Protein AF-A0A437QG05-F1 (afdb_monomer_lite)

Secondary structure (DSSP, 8-state):
--HHHHHHHHHHTS---HHHHHHHHT--HHHHHHHHHHHHHTT--SSPPTT--HHHHHHHHTTTT-----PPPP-HHHHHHHTTSTT--HHHHHHHHHHH-TTTPPPHHHHHHHH--

Foldseek 3Di:
DQLLLVLCCCCPVVVDDLVVSCVVSVHDSVVSVLSVVLCVVLPADPPGDPPCDPVNSCCSSPVPVPPCLVQPDDPLVVLVVQCVDPPDDLVVVLVVVCVVPVSRRDDSVVSVVVNVD

Sequence (117 aa):
MSKIRDILRLRFDAGLSLRDISKCCSVGPATVSEILSRFATSGLSWPLLEQTSDTELEKAVYKGKNSSRHKRQPDFALMHQELKRKGMTKLLLWQEYRDLDTATAYGYTQFCEHYQT

Structure (mmCIF, N/CA/C/O backbone):
data_AF-A0A437QG05-F1
#
_entry.id   AF-A0A437QG05-F1
#
loop_
_atom_site.group_PDB
_atom_site.id
_atom_site.type_symbol
_atom_site.label_atom_id
_atom_site.label_alt_id
_atom_site.label_comp_id
_atom_site.label_asym_id
_atom_site.label_entity_id
_atom_site.label_seq_id
_atom_site.pdbx_PDB_ins_code
_atom_site.Cartn_x
_atom_site.Cartn_y
_atom_site.Cartn_z
_atom_site.occupancy
_atom_site.B_iso_or_equiv
_atom_site.auth_seq_id
_atom_site.auth_comp_id
_atom_site.auth_asym_id
_atom_site.auth_atom_id
_atom_site.pdbx_PDB_model_num
ATOM 1 N N . MET A 1 1 ? -5.897 6.578 -16.787 1.00 51.56 1 MET A N 1
ATOM 2 C CA . MET A 1 1 ? -4.492 6.953 -17.060 1.00 51.56 1 MET A CA 1
ATOM 3 C C . MET A 1 1 ? -3.647 6.454 -15.893 1.00 51.56 1 MET A C 1
ATOM 5 O O . MET A 1 1 ? -3.319 7.236 -15.002 1.00 51.56 1 MET A O 1
ATOM 9 N N . SER A 1 2 ? -3.387 5.145 -15.807 1.00 67.44 2 SER A N 1
ATOM 10 C CA . SER A 1 2 ? -2.570 4.628 -14.706 1.00 67.44 2 SER A CA 1
ATOM 11 C C . SER A 1 2 ? -1.105 4.927 -14.978 1.00 67.44 2 SER A C 1
ATOM 13 O O . SER A 1 2 ? -0.513 4.402 -15.919 1.00 67.44 2 SER A O 1
ATOM 15 N N . LYS A 1 3 ? -0.509 5.735 -14.094 1.00 80.94 3 LYS A N 1
ATOM 16 C CA . LYS A 1 3 ? 0.909 6.138 -14.125 1.00 80.94 3 LYS A CA 1
ATOM 17 C C . LYS A 1 3 ? 1.866 4.948 -14.281 1.00 80.94 3 LYS A C 1
ATOM 19 O O . LYS A 1 3 ? 2.966 5.108 -14.786 1.00 80.94 3 LYS A O 1
ATOM 24 N N . ILE A 1 4 ? 1.446 3.751 -13.866 1.00 85.00 4 ILE A N 1
ATOM 25 C CA . ILE A 1 4 ? 2.201 2.502 -14.005 1.00 85.00 4 ILE A CA 1
ATOM 26 C C . ILE A 1 4 ? 2.427 2.141 -15.477 1.00 85.00 4 ILE A C 1
ATOM 28 O O . ILE A 1 4 ? 3.554 1.821 -15.845 1.00 85.00 4 ILE A O 1
ATOM 32 N N . ARG A 1 5 ? 1.393 2.215 -16.328 1.00 86.62 5 ARG A N 1
ATOM 33 C CA . ARG A 1 5 ? 1.527 1.873 -17.752 1.00 86.62 5 ARG A CA 1
ATOM 34 C C . ARG A 1 5 ? 2.456 2.859 -18.457 1.00 86.62 5 ARG A C 1
ATOM 36 O O . ARG A 1 5 ? 3.307 2.434 -19.231 1.00 86.62 5 ARG A O 1
ATOM 43 N N . ASP A 1 6 ? 2.352 4.144 -18.124 1.00 87.81 6 ASP A N 1
ATOM 44 C CA . ASP A 1 6 ? 3.239 5.178 -18.664 1.00 87.81 6 ASP A CA 1
ATOM 45 C C . ASP A 1 6 ? 4.693 4.967 -18.222 1.00 87.81 6 ASP A C 1
ATOM 47 O O . ASP A 1 6 ? 5.600 5.051 -19.044 1.00 87.81 6 ASP A O 1
ATOM 51 N N . ILE A 1 7 ? 4.929 4.613 -16.953 1.00 89.19 7 ILE A N 1
ATOM 52 C CA . ILE A 1 7 ? 6.268 4.273 -16.444 1.00 89.19 7 ILE A CA 1
ATOM 53 C C . ILE A 1 7 ? 6.873 3.096 -17.221 1.00 89.19 7 ILE A C 1
ATOM 55 O O . ILE A 1 7 ? 8.038 3.164 -17.615 1.00 89.19 7 ILE A O 1
ATOM 59 N N . LEU A 1 8 ? 6.096 2.033 -17.455 1.00 88.12 8 LEU A N 1
ATOM 60 C CA . LEU A 1 8 ? 6.553 0.868 -18.217 1.00 88.12 8 LEU A CA 1
ATOM 61 C C . LEU A 1 8 ? 6.862 1.250 -19.665 1.00 88.12 8 LEU A C 1
ATOM 63 O O . LEU A 1 8 ? 7.951 0.955 -20.152 1.00 88.12 8 LEU A O 1
ATOM 67 N N . ARG A 1 9 ? 5.964 1.996 -20.313 1.00 89.50 9 ARG A N 1
ATOM 68 C CA . ARG A 1 9 ? 6.156 2.494 -21.677 1.00 89.50 9 ARG A CA 1
ATOM 69 C C . ARG A 1 9 ? 7.424 3.337 -21.801 1.00 89.50 9 ARG A C 1
ATOM 71 O O . ARG A 1 9 ? 8.253 3.091 -22.668 1.00 89.50 9 ARG A O 1
ATOM 78 N N . LEU A 1 10 ? 7.628 4.301 -20.905 1.00 90.19 10 LEU A N 1
ATOM 79 C CA . LEU A 1 10 ? 8.815 5.160 -20.928 1.00 90.19 10 LEU A CA 1
ATOM 80 C C . LEU A 1 10 ? 10.106 4.373 -20.655 1.00 90.19 10 LEU A C 1
ATOM 82 O O . LEU A 1 10 ? 11.165 4.720 -21.180 1.00 90.19 10 LEU A O 1
ATOM 86 N N . ARG A 1 11 ? 10.033 3.301 -19.858 1.00 90.00 11 ARG A N 1
ATOM 87 C CA . ARG A 1 11 ? 11.196 2.465 -19.547 1.00 90.00 11 ARG A CA 1
ATOM 88 C C . ARG A 1 11 ? 11.565 1.493 -20.665 1.00 90.00 11 ARG A C 1
ATOM 90 O O . ARG A 1 11 ? 12.763 1.294 -20.884 1.00 90.00 11 ARG A O 1
ATOM 97 N N . PHE A 1 12 ? 10.573 0.860 -21.290 1.00 87.62 12 PHE A N 1
ATOM 98 C CA . PHE A 1 12 ? 10.764 -0.219 -22.261 1.00 87.62 12 PHE A CA 1
ATOM 99 C C . PHE A 1 12 ? 10.702 0.262 -23.716 1.00 87.62 12 PHE A C 1
ATOM 101 O O . PHE A 1 12 ? 11.543 -0.167 -24.498 1.00 87.62 12 PHE A O 1
ATOM 108 N N . ASP A 1 13 ? 9.803 1.188 -24.068 1.00 88.00 13 ASP A N 1
ATOM 109 C CA . ASP A 1 13 ? 9.716 1.723 -25.438 1.00 88.00 13 ASP A CA 1
ATOM 110 C C . ASP A 1 13 ? 10.687 2.889 -25.650 1.00 88.00 13 ASP A C 1
ATOM 112 O O . ASP A 1 13 ? 11.364 2.963 -26.671 1.00 88.00 13 ASP A O 1
ATOM 116 N N . ALA A 1 14 ? 10.760 3.819 -24.689 1.00 86.94 14 ALA A N 1
ATOM 117 C CA . ALA A 1 14 ? 11.573 5.033 -24.825 1.00 86.94 14 ALA A CA 1
ATOM 118 C C . ALA A 1 14 ? 12.986 4.912 -24.223 1.00 86.94 14 ALA A C 1
ATOM 120 O O . ALA A 1 14 ? 13.801 5.816 -24.396 1.00 86.94 14 ALA A O 1
ATOM 121 N N . GLY A 1 15 ? 13.286 3.826 -23.497 1.00 87.44 15 GLY A N 1
ATOM 122 C CA . GLY A 1 15 ? 14.610 3.582 -22.910 1.00 87.44 15 GLY A CA 1
ATOM 123 C C . GLY A 1 15 ? 15.075 4.639 -21.899 1.00 87.44 15 GLY A C 1
ATOM 124 O O . GLY A 1 15 ? 16.276 4.782 -21.670 1.00 87.44 15 GLY A O 1
ATOM 125 N N . LEU A 1 16 ? 14.149 5.396 -21.301 1.00 89.62 16 LEU A N 1
ATOM 126 C CA . LEU A 1 16 ? 14.476 6.530 -20.439 1.00 89.62 16 LEU A CA 1
ATOM 127 C C . LEU A 1 16 ? 15.056 6.099 -19.087 1.00 89.62 16 LEU A C 1
ATOM 129 O O . LEU A 1 16 ? 14.760 5.025 -18.549 1.00 89.62 16 LEU A O 1
ATOM 133 N N . SER A 1 17 ? 15.860 6.989 -18.500 1.00 88.81 17 SER A N 1
ATOM 134 C CA . SER A 1 17 ? 16.387 6.798 -17.151 1.00 88.81 17 SER A CA 1
ATOM 135 C C . SER A 1 17 ? 15.276 6.924 -16.102 1.00 88.81 17 SER A C 1
ATOM 137 O O . SER A 1 17 ? 14.290 7.637 -16.293 1.00 88.81 17 SER A O 1
ATOM 139 N N . LEU A 1 18 ? 15.456 6.299 -14.932 1.00 87.88 18 LEU A N 1
ATOM 140 C CA . LEU A 1 18 ? 14.509 6.419 -13.810 1.00 87.88 18 LEU A CA 1
ATOM 141 C C . LEU A 1 18 ? 14.241 7.882 -13.420 1.00 87.88 18 LEU A C 1
ATOM 143 O O . LEU A 1 18 ? 13.140 8.224 -12.989 1.00 87.88 18 LEU A O 1
ATOM 147 N N . ARG A 1 19 ? 15.249 8.748 -13.579 1.00 88.00 19 ARG A N 1
ATOM 148 C CA . ARG A 1 19 ? 15.165 10.174 -13.260 1.00 88.00 19 ARG A CA 1
ATOM 149 C C . ARG A 1 19 ? 14.302 10.935 -14.263 1.00 88.00 19 ARG A C 1
ATOM 151 O O . ARG A 1 19 ? 13.562 11.827 -13.857 1.00 88.00 19 ARG A O 1
ATOM 158 N N . ASP A 1 20 ? 14.374 10.585 -15.541 1.00 89.00 20 ASP A N 1
ATOM 159 C CA . ASP A 1 20 ? 13.570 11.235 -16.578 1.00 89.00 20 ASP A CA 1
ATOM 160 C C . ASP A 1 20 ? 12.125 10.740 -16.535 1.00 89.00 20 ASP A C 1
ATOM 162 O O . ASP A 1 20 ? 11.201 11.549 -16.561 1.00 89.00 20 ASP A O 1
ATOM 166 N N . ILE A 1 21 ? 11.924 9.438 -16.303 1.00 90.56 21 ILE A N 1
ATOM 167 C CA . ILE A 1 21 ? 10.597 8.862 -16.038 1.00 90.56 21 ILE A CA 1
ATOM 168 C C . ILE A 1 21 ? 9.950 9.541 -14.824 1.00 90.56 21 ILE A C 1
ATOM 170 O O . ILE A 1 21 ? 8.781 9.918 -14.869 1.00 90.56 21 ILE A O 1
ATOM 174 N N . SER A 1 22 ? 10.715 9.745 -13.747 1.00 89.25 22 SER A N 1
ATOM 175 C CA . SER A 1 22 ? 10.250 10.439 -12.542 1.00 89.25 22 SER A CA 1
ATOM 176 C C . SER A 1 22 ? 9.715 11.844 -12.846 1.00 89.25 22 SER A C 1
ATOM 178 O O . SER A 1 22 ? 8.642 12.207 -12.355 1.00 89.25 22 SER A O 1
ATOM 180 N N . LYS A 1 23 ? 10.416 12.605 -13.697 1.00 88.19 23 LYS A N 1
ATOM 181 C CA . LYS A 1 23 ? 9.979 13.937 -14.142 1.00 88.19 23 LYS A CA 1
ATOM 182 C C . LYS A 1 23 ? 8.732 13.866 -15.022 1.00 88.19 23 LYS A C 1
ATOM 184 O O . LYS A 1 23 ? 7.790 14.612 -14.779 1.00 88.19 23 LYS A O 1
ATOM 189 N N . CYS A 1 24 ? 8.701 12.960 -16.000 1.00 87.25 24 CYS A N 1
ATOM 190 C CA . CYS A 1 24 ? 7.569 12.809 -16.919 1.00 87.25 24 CYS A CA 1
ATOM 191 C C . CYS A 1 24 ? 6.284 12.377 -16.200 1.00 87.25 24 CYS A C 1
ATOM 193 O O . CYS A 1 24 ? 5.214 12.912 -16.472 1.00 87.25 24 CYS A O 1
ATOM 195 N N . CYS A 1 25 ? 6.380 11.436 -15.258 1.00 85.75 25 CYS A N 1
ATOM 196 C CA . CYS A 1 25 ? 5.218 10.890 -14.554 1.00 85.75 25 CYS A CA 1
ATOM 197 C C . CYS A 1 25 ? 4.870 11.643 -13.258 1.00 85.75 25 CYS A C 1
ATOM 199 O O . CYS A 1 25 ? 3.852 11.331 -12.634 1.00 85.75 25 CYS A O 1
ATOM 201 N N . SER A 1 26 ? 5.691 12.614 -12.831 1.00 86.62 26 SER A N 1
ATOM 202 C CA . SER A 1 26 ? 5.579 13.281 -11.521 1.00 86.62 26 SER A CA 1
ATOM 203 C C . SER A 1 26 ? 5.482 12.270 -10.368 1.00 86.62 26 SER A C 1
ATOM 205 O O . SER A 1 26 ? 4.579 12.316 -9.529 1.00 86.62 26 SER A O 1
ATOM 207 N N . VAL A 1 27 ? 6.388 11.292 -10.378 1.00 85.62 27 VAL A N 1
ATOM 208 C CA . VAL A 1 27 ? 6.483 10.203 -9.394 1.00 85.62 27 VAL A CA 1
ATOM 209 C C . VAL A 1 27 ? 7.922 10.147 -8.899 1.00 85.62 27 VAL A C 1
ATOM 211 O O . VAL A 1 27 ? 8.842 10.299 -9.694 1.00 85.62 27 VAL A O 1
ATOM 214 N N . GLY A 1 28 ? 8.150 9.934 -7.602 1.00 86.88 28 GLY A N 1
ATOM 215 C CA . GLY A 1 28 ? 9.509 9.855 -7.059 1.00 86.88 28 GLY A CA 1
ATOM 216 C C . GLY A 1 28 ? 10.326 8.715 -7.697 1.00 86.88 28 GLY A C 1
ATOM 217 O O . GLY A 1 28 ? 9.769 7.650 -7.969 1.00 86.88 28 GLY A O 1
ATOM 218 N N . PRO A 1 29 ? 11.645 8.878 -7.907 1.00 86.12 29 PRO A N 1
ATOM 219 C CA . PRO A 1 29 ? 12.477 7.862 -8.562 1.00 86.12 29 PRO A CA 1
ATOM 220 C C . PRO A 1 29 ? 12.505 6.530 -7.795 1.00 86.12 29 PRO A C 1
ATOM 222 O O . PRO A 1 29 ? 12.575 5.466 -8.408 1.00 86.12 29 PRO A O 1
ATOM 225 N N . ALA A 1 30 ? 12.369 6.574 -6.464 1.00 86.94 30 ALA A N 1
ATOM 226 C CA . ALA A 1 30 ? 12.212 5.384 -5.629 1.00 86.94 30 ALA A CA 1
ATOM 227 C C . ALA A 1 30 ? 10.932 4.605 -5.976 1.00 86.94 30 ALA A C 1
ATOM 229 O O . ALA A 1 30 ? 10.976 3.392 -6.146 1.00 86.94 30 ALA A O 1
ATOM 230 N N . THR A 1 31 ? 9.811 5.304 -6.164 1.00 87.25 31 THR A N 1
ATOM 231 C CA . THR A 1 31 ? 8.535 4.692 -6.551 1.00 87.25 31 THR A CA 1
ATOM 232 C C . THR A 1 31 ? 8.591 4.121 -7.967 1.00 87.25 31 THR A C 1
ATOM 234 O O . THR A 1 31 ? 8.067 3.037 -8.199 1.00 87.25 31 THR A O 1
ATOM 237 N N . VAL A 1 32 ? 9.261 4.797 -8.908 1.00 89.75 32 VAL A N 1
ATOM 238 C CA . VAL A 1 32 ? 9.499 4.252 -10.259 1.00 89.75 32 VAL A CA 1
ATOM 239 C C . VAL A 1 32 ? 10.288 2.940 -10.172 1.00 89.75 32 VAL A C 1
ATOM 241 O O . VAL A 1 32 ? 9.884 1.940 -10.763 1.00 89.75 32 VAL A O 1
ATOM 244 N N . SER A 1 33 ? 11.375 2.918 -9.395 1.00 89.44 33 SER A N 1
ATOM 245 C CA . SER A 1 33 ? 12.186 1.713 -9.173 1.00 89.44 33 SER A CA 1
ATOM 246 C C . SER A 1 33 ? 11.384 0.577 -8.524 1.00 89.44 33 SER A C 1
ATOM 248 O O . SER A 1 33 ? 11.444 -0.571 -8.969 1.00 89.44 33 SER A O 1
ATOM 250 N N . GLU A 1 34 ? 10.576 0.896 -7.510 1.00 88.38 34 GLU A N 1
ATOM 251 C CA . GLU A 1 34 ? 9.690 -0.047 -6.821 1.00 88.38 34 GLU A CA 1
ATOM 252 C C . GLU A 1 34 ? 8.659 -0.658 -7.779 1.00 88.38 34 GLU A C 1
ATOM 254 O O . GLU A 1 34 ? 8.454 -1.872 -7.768 1.00 88.38 34 GLU A O 1
ATOM 259 N N . ILE A 1 35 ? 8.047 0.161 -8.641 1.00 88.31 35 ILE A N 1
ATOM 260 C CA . ILE A 1 35 ? 7.088 -0.290 -9.656 1.00 88.31 35 ILE A CA 1
ATOM 261 C C . ILE A 1 35 ? 7.758 -1.237 -10.654 1.00 88.31 35 ILE A C 1
ATOM 263 O O . ILE A 1 35 ? 7.224 -2.314 -10.905 1.00 88.31 35 ILE A O 1
ATOM 267 N N . LEU A 1 36 ? 8.926 -0.876 -11.193 1.00 87.94 36 LEU A N 1
ATOM 268 C CA . LEU A 1 36 ? 9.648 -1.715 -12.156 1.00 87.94 36 LEU A CA 1
ATOM 269 C C . LEU A 1 36 ? 10.109 -3.039 -11.539 1.00 87.94 36 LEU A C 1
ATOM 271 O O . LEU A 1 36 ? 9.977 -4.089 -12.163 1.00 87.94 36 LEU A O 1
ATOM 275 N N . SER A 1 37 ? 10.593 -3.000 -10.298 1.00 88.25 37 SER A N 1
ATOM 276 C CA . SER A 1 37 ? 11.003 -4.203 -9.564 1.00 88.25 37 SER A CA 1
ATOM 277 C C . SER A 1 37 ? 9.813 -5.132 -9.326 1.00 88.25 37 SER A C 1
ATOM 279 O O . SER A 1 37 ? 9.897 -6.336 -9.549 1.00 88.25 37 SER A O 1
ATOM 281 N N . ARG A 1 38 ? 8.665 -4.574 -8.927 1.00 86.62 38 ARG A N 1
ATOM 282 C CA . ARG A 1 38 ? 7.423 -5.337 -8.739 1.00 86.62 38 ARG A CA 1
ATOM 283 C C . ARG A 1 38 ? 6.868 -5.883 -10.042 1.00 86.62 38 ARG A C 1
ATOM 285 O O . ARG A 1 38 ? 6.385 -7.008 -10.051 1.00 86.62 38 ARG A O 1
ATOM 292 N N . PHE A 1 39 ? 6.961 -5.120 -11.126 1.00 87.06 39 PHE A N 1
ATOM 293 C CA . PHE A 1 39 ? 6.593 -5.587 -12.454 1.00 87.06 39 PHE A CA 1
ATOM 294 C C . PHE A 1 39 ? 7.450 -6.789 -12.867 1.00 87.06 39 PHE A C 1
ATOM 296 O O . PHE A 1 39 ? 6.892 -7.811 -13.257 1.00 87.06 39 PHE A O 1
ATOM 303 N N . ALA A 1 40 ? 8.769 -6.731 -12.661 1.00 84.69 40 ALA A N 1
ATOM 304 C CA . ALA A 1 40 ? 9.661 -7.857 -12.941 1.00 84.69 40 ALA A CA 1
ATOM 305 C C . ALA A 1 40 ? 9.311 -9.112 -12.116 1.00 84.69 40 ALA A C 1
ATOM 307 O O . ALA A 1 40 ? 9.316 -10.221 -12.644 1.00 84.69 40 ALA A O 1
ATOM 308 N N . THR A 1 41 ? 8.931 -8.948 -10.845 1.00 83.88 41 THR A N 1
ATOM 309 C CA . THR A 1 41 ? 8.496 -10.065 -9.982 1.00 83.88 41 THR A CA 1
ATOM 310 C C . THR A 1 41 ? 7.066 -10.537 -10.273 1.00 83.88 41 THR A C 1
ATOM 312 O O . THR A 1 41 ? 6.688 -11.642 -9.888 1.00 83.88 41 THR A O 1
ATOM 315 N N . SER A 1 42 ? 6.244 -9.728 -10.945 1.00 80.69 42 SER A N 1
ATOM 316 C CA . SER A 1 42 ? 4.843 -10.066 -11.221 1.00 80.69 42 SER A CA 1
ATOM 317 C C . SER A 1 42 ? 4.666 -11.151 -12.287 1.00 80.69 42 SER A C 1
ATOM 319 O O . SER A 1 42 ? 3.570 -11.694 -12.416 1.00 80.69 42 SER A O 1
ATOM 321 N N . GLY A 1 43 ? 5.724 -11.467 -13.044 1.00 76.81 43 GLY A N 1
ATOM 322 C CA . GLY A 1 43 ? 5.678 -12.409 -14.166 1.00 76.81 43 GLY A CA 1
ATOM 323 C C . GLY A 1 43 ? 4.997 -11.847 -15.419 1.00 76.81 43 GLY A C 1
ATOM 324 O O . GLY A 1 43 ? 4.884 -12.552 -16.418 1.00 76.81 43 GLY A O 1
ATOM 325 N N . LEU A 1 44 ? 4.555 -10.586 -15.385 1.00 82.31 44 LEU A N 1
ATOM 326 C CA . LEU A 1 44 ? 4.064 -9.878 -16.560 1.00 82.31 44 LEU A CA 1
ATOM 327 C C . LEU A 1 44 ? 5.236 -9.487 -17.461 1.00 82.31 44 LEU A C 1
ATOM 329 O O . LEU A 1 44 ? 6.300 -9.086 -16.992 1.00 82.31 44 LE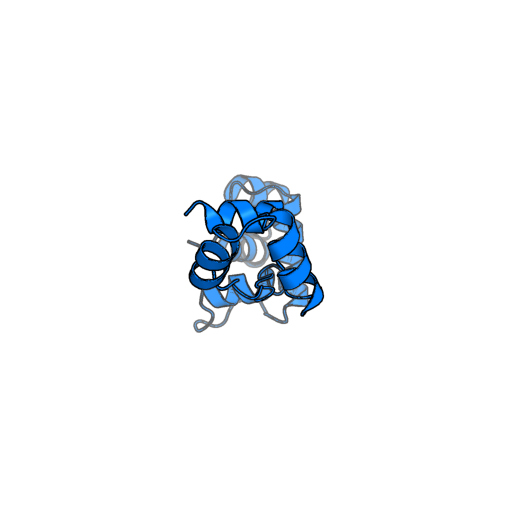U A O 1
ATOM 333 N N . SER A 1 45 ? 5.019 -9.591 -18.768 1.00 81.06 45 SER A N 1
ATOM 334 C CA . SER A 1 45 ? 5.989 -9.184 -19.783 1.00 81.06 45 SER A CA 1
ATOM 335 C C . SER A 1 45 ? 5.514 -7.921 -20.489 1.00 81.06 45 SER A C 1
ATOM 337 O O . SER A 1 45 ? 4.314 -7.690 -20.633 1.00 81.06 45 SER A O 1
ATOM 339 N N . TRP A 1 46 ? 6.469 -7.091 -20.902 1.00 82.56 46 TRP A N 1
ATOM 340 C CA . TRP A 1 46 ? 6.216 -5.973 -21.805 1.00 82.56 46 TRP A CA 1
ATOM 341 C C . TRP A 1 46 ? 6.543 -6.407 -23.245 1.00 82.56 46 TRP A C 1
ATOM 343 O O . TRP A 1 46 ? 7.597 -7.019 -23.433 1.00 82.56 46 TRP A O 1
ATOM 353 N N . PRO A 1 47 ? 5.713 -6.096 -24.259 1.00 83.38 47 PRO A N 1
ATOM 354 C CA . PRO A 1 47 ? 4.464 -5.335 -24.186 1.00 83.38 47 PRO A CA 1
ATOM 355 C C . PRO A 1 47 ? 3.334 -6.117 -23.504 1.00 83.38 47 PRO A C 1
ATOM 357 O O . PRO A 1 47 ? 3.245 -7.337 -23.618 1.00 83.38 47 PRO A O 1
ATOM 360 N N . LEU A 1 48 ? 2.476 -5.394 -22.778 1.00 78.50 48 LEU A N 1
ATOM 361 C CA . LEU A 1 48 ? 1.282 -5.974 -22.160 1.00 78.50 48 LEU A CA 1
ATOM 362 C C . LEU A 1 48 ? 0.345 -6.507 -23.253 1.00 78.50 48 LEU A C 1
ATOM 364 O O . LEU A 1 48 ? 0.164 -5.855 -24.281 1.00 78.50 48 LEU A O 1
ATOM 368 N N . LEU A 1 49 ? -0.276 -7.664 -23.018 1.00 76.19 49 LEU A N 1
ATOM 369 C CA . LEU A 1 49 ? -1.337 -8.173 -23.889 1.00 76.19 49 LEU A CA 1
ATOM 370 C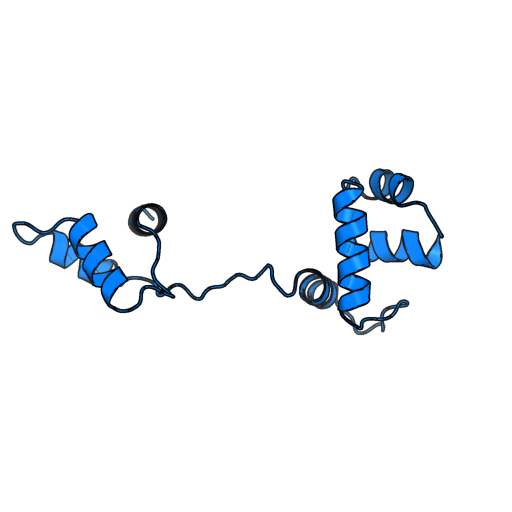 C . LEU A 1 49 ? -2.497 -7.163 -23.896 1.00 76.19 49 LEU A C 1
ATOM 372 O O . LEU A 1 49 ? -2.789 -6.566 -22.861 1.00 76.19 49 LEU A O 1
ATOM 376 N N . GLU A 1 50 ? -3.198 -6.996 -25.024 1.00 66.31 50 GLU A N 1
ATOM 377 C CA . GLU A 1 50 ? -4.325 -6.042 -25.146 1.00 66.31 50 GLU A CA 1
ATOM 378 C C . GLU A 1 50 ? -5.435 -6.264 -24.102 1.00 66.31 50 GLU A C 1
ATOM 380 O O . GLU A 1 50 ? -6.239 -5.380 -23.823 1.00 66.31 50 GLU A O 1
ATOM 385 N N . GLN A 1 51 ? -5.453 -7.447 -23.491 1.00 66.62 51 GLN A N 1
ATOM 386 C CA . GLN A 1 51 ? -6.403 -7.863 -22.468 1.00 66.62 51 GLN A CA 1
ATOM 387 C C . GLN A 1 51 ? -6.038 -7.360 -21.059 1.00 66.62 51 GLN A C 1
ATOM 389 O O . GLN A 1 51 ? -6.881 -7.401 -20.167 1.00 66.62 51 GLN A O 1
ATOM 394 N N . THR A 1 52 ? -4.809 -6.875 -20.834 1.00 73.44 52 THR A N 1
ATOM 395 C CA . THR A 1 52 ? -4.358 -6.442 -19.504 1.00 73.44 52 THR A CA 1
ATOM 396 C C . THR A 1 52 ? -4.905 -5.058 -19.153 1.00 73.44 52 THR A C 1
ATOM 398 O O . THR A 1 52 ? -4.377 -4.009 -19.551 1.00 73.44 52 THR A O 1
ATOM 401 N N . SER A 1 53 ? -5.960 -5.060 -18.339 1.00 79.81 53 SER A N 1
ATOM 402 C CA . SER A 1 53 ? -6.563 -3.841 -17.798 1.00 79.81 53 SER A CA 1
ATOM 403 C C . SER A 1 53 ? -5.627 -3.133 -16.809 1.00 79.81 53 SER A C 1
ATOM 405 O O . SER A 1 53 ? -4.822 -3.763 -16.118 1.00 79.81 53 SER A O 1
ATOM 407 N N . ASP A 1 54 ? -5.763 -1.809 -16.685 1.00 79.44 54 ASP A N 1
ATOM 408 C CA . ASP A 1 54 ? -5.046 -1.001 -15.687 1.00 79.44 54 ASP A CA 1
ATOM 409 C C . ASP A 1 54 ? -5.209 -1.567 -14.269 1.00 79.44 54 ASP A C 1
ATOM 411 O O . ASP A 1 54 ? -4.260 -1.595 -13.487 1.00 79.44 54 ASP A O 1
ATOM 415 N N . THR A 1 55 ? -6.398 -2.088 -13.956 1.00 77.38 55 THR A N 1
ATOM 416 C CA . THR A 1 55 ? -6.699 -2.694 -12.654 1.00 77.38 55 THR A CA 1
ATOM 417 C C . THR A 1 55 ? -5.905 -3.976 -12.410 1.00 77.38 55 THR A C 1
ATOM 419 O O . THR A 1 55 ? -5.503 -4.247 -11.279 1.00 77.38 55 THR A O 1
ATOM 422 N N . GLU A 1 56 ? -5.672 -4.784 -13.444 1.00 78.50 56 GLU A N 1
ATOM 423 C CA . GLU A 1 56 ? -4.863 -6.001 -13.326 1.00 78.50 56 GLU A CA 1
ATOM 424 C C . GLU A 1 56 ? -3.390 -5.661 -13.142 1.00 78.50 56 GLU A C 1
ATOM 426 O O . GLU A 1 56 ? -2.720 -6.260 -12.301 1.00 78.50 56 GLU A O 1
ATOM 431 N N . LEU A 1 57 ? -2.912 -4.642 -13.857 1.00 81.94 57 LEU A N 1
ATOM 432 C CA . LEU A 1 57 ? -1.551 -4.140 -13.723 1.00 81.94 57 LEU A CA 1
ATOM 433 C C . LEU A 1 57 ? -1.295 -3.584 -12.315 1.00 81.94 57 LEU A C 1
ATOM 435 O O . LEU A 1 57 ? -0.291 -3.913 -11.681 1.00 81.94 57 LEU A O 1
ATOM 439 N N . GLU A 1 58 ? -2.229 -2.793 -11.789 1.00 82.31 58 GLU A N 1
ATOM 440 C CA . GLU A 1 58 ? -2.177 -2.290 -10.416 1.00 82.31 58 GLU A CA 1
ATOM 441 C C . GLU A 1 58 ? -2.201 -3.427 -9.392 1.00 82.31 58 GLU A C 1
ATOM 443 O O . GLU A 1 58 ? -1.390 -3.427 -8.465 1.00 82.31 58 GLU A O 1
ATOM 448 N N . LYS A 1 59 ? -3.065 -4.434 -9.576 1.00 78.38 59 LYS A N 1
ATOM 449 C CA . LYS A 1 59 ? -3.110 -5.622 -8.707 1.00 78.38 59 LYS A CA 1
ATOM 450 C C . LYS A 1 59 ? -1.817 -6.433 -8.757 1.00 78.38 59 LYS A C 1
ATOM 452 O O . LYS A 1 59 ? -1.378 -6.922 -7.719 1.00 78.38 59 LYS A O 1
ATOM 457 N N . ALA A 1 60 ? -1.210 -6.581 -9.929 1.00 78.69 60 ALA A N 1
ATOM 458 C CA . ALA A 1 60 ? 0.028 -7.329 -10.109 1.00 78.69 60 ALA A CA 1
ATOM 459 C C . ALA A 1 60 ? 1.219 -6.620 -9.448 1.00 78.69 60 ALA A C 1
ATOM 461 O O . ALA A 1 60 ? 1.998 -7.252 -8.733 1.00 78.69 60 ALA A O 1
ATOM 462 N N . VAL A 1 61 ? 1.318 -5.297 -9.616 1.00 80.44 61 VAL A N 1
ATOM 463 C CA . VAL A 1 61 ? 2.377 -4.480 -9.008 1.00 80.44 61 VAL A CA 1
ATOM 464 C C . VAL A 1 61 ? 2.169 -4.352 -7.495 1.00 80.44 61 VAL A C 1
ATOM 466 O O . VAL A 1 61 ? 3.103 -4.544 -6.723 1.00 80.44 61 VAL A O 1
ATOM 469 N N . TYR A 1 62 ? 0.948 -4.090 -7.028 1.00 76.06 62 TYR A N 1
ATOM 470 C CA . TYR A 1 62 ? 0.640 -3.884 -5.606 1.00 76.06 62 TYR A CA 1
ATOM 471 C C . TYR A 1 62 ? 0.075 -5.127 -4.904 1.00 76.06 62 TYR A C 1
ATOM 473 O O . TYR A 1 62 ? -0.622 -4.988 -3.897 1.00 76.06 62 TYR A O 1
ATOM 481 N N . LYS A 1 63 ? 0.422 -6.337 -5.368 1.00 63.53 63 LYS A N 1
ATOM 482 C CA . LYS A 1 63 ? -0.121 -7.639 -4.917 1.00 63.53 63 LYS A CA 1
ATOM 483 C C . LYS A 1 63 ? -0.119 -7.882 -3.393 1.00 63.53 63 LYS A C 1
ATOM 485 O O . LYS A 1 63 ? -0.830 -8.759 -2.924 1.00 63.53 63 LYS A O 1
ATOM 490 N N . GLY A 1 64 ? 0.622 -7.099 -2.603 1.00 55.50 64 GLY A N 1
ATOM 491 C CA . GLY A 1 64 ? 0.649 -7.170 -1.134 1.00 55.50 64 GLY A CA 1
ATOM 492 C C . GLY A 1 64 ? 0.097 -5.953 -0.377 1.00 55.50 64 GLY A C 1
ATOM 493 O O . GLY A 1 64 ? 0.133 -5.958 0.850 1.00 55.50 64 GLY A O 1
ATOM 494 N N . LYS A 1 65 ? -0.382 -4.898 -1.054 1.00 49.94 65 LYS A N 1
ATOM 495 C CA . LYS A 1 65 ? -0.866 -3.674 -0.380 1.00 49.94 65 LYS A CA 1
ATOM 496 C C . LYS A 1 65 ? -2.379 -3.636 -0.173 1.00 49.94 65 LYS A C 1
ATOM 498 O O . LYS A 1 65 ? -2.860 -2.804 0.590 1.00 49.94 65 LYS A O 1
ATOM 503 N N . ASN A 1 66 ? -3.110 -4.594 -0.740 1.00 48.50 66 ASN A N 1
ATOM 504 C CA . ASN A 1 66 ? -4.434 -4.940 -0.240 1.00 48.50 66 ASN A CA 1
ATOM 5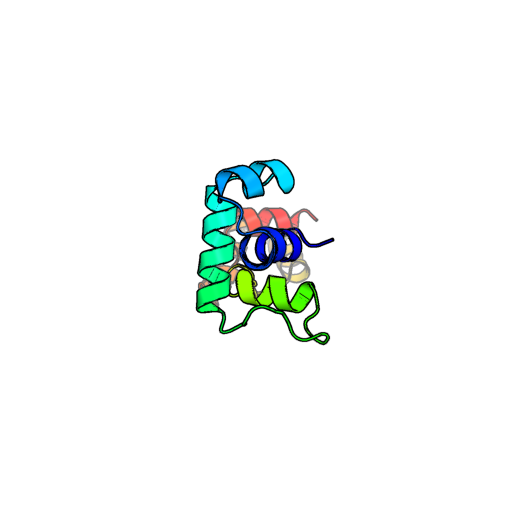05 C C . ASN A 1 66 ? -4.266 -5.763 1.036 1.00 48.50 66 ASN A C 1
ATOM 507 O O . ASN A 1 66 ? -4.607 -6.940 1.101 1.00 48.50 66 ASN A O 1
ATOM 511 N N . SER A 1 67 ? -3.770 -5.123 2.090 1.00 49.22 67 SER A N 1
ATOM 512 C CA . SER A 1 67 ? -4.068 -5.541 3.450 1.00 49.22 67 SER A CA 1
ATOM 513 C C . SER A 1 67 ? -5.534 -5.220 3.749 1.00 49.22 67 SER A C 1
ATOM 515 O O . SER A 1 67 ? -5.862 -4.608 4.762 1.00 49.22 67 SER A O 1
ATOM 517 N N . SER A 1 68 ? -6.451 -5.745 2.930 1.00 51.72 68 SER A N 1
ATOM 518 C CA . SER A 1 68 ? -7.716 -6.224 3.458 1.00 51.72 68 SER A CA 1
ATOM 519 C C . SER A 1 68 ? -7.383 -7.446 4.315 1.00 51.72 68 SER A C 1
ATOM 521 O O . SER A 1 68 ? -7.743 -8.580 4.009 1.00 51.72 68 SER A O 1
ATOM 523 N N . ARG A 1 69 ? -6.682 -7.224 5.438 1.00 54.91 69 ARG A N 1
ATOM 524 C CA . ARG A 1 69 ? -7.012 -7.998 6.625 1.00 54.91 69 ARG A CA 1
ATOM 525 C C . ARG A 1 69 ? -8.497 -7.732 6.764 1.00 54.91 69 ARG A C 1
ATOM 527 O O . ARG A 1 69 ? -8.866 -6.594 7.047 1.00 54.91 69 ARG A O 1
ATOM 534 N N . HIS A 1 70 ? -9.318 -8.717 6.415 1.00 59.25 70 HIS A N 1
ATOM 535 C CA . HIS A 1 70 ? -10.746 -8.695 6.675 1.00 59.25 70 HIS A CA 1
ATOM 536 C C . HIS A 1 70 ? -10.877 -8.639 8.192 1.00 59.25 70 HIS A C 1
ATOM 538 O O . HIS A 1 70 ? -10.954 -9.660 8.868 1.00 59.25 70 HIS A O 1
ATOM 544 N N . LYS A 1 71 ? -10.728 -7.432 8.738 1.00 68.44 71 LYS A N 1
ATOM 545 C CA . LYS A 1 71 ? -10.891 -7.190 10.153 1.00 68.44 71 LYS A CA 1
ATOM 546 C C . LYS A 1 71 ? -12.358 -7.414 10.417 1.00 68.44 71 LYS A C 1
ATOM 548 O O . LYS A 1 71 ? -13.209 -6.899 9.691 1.00 68.44 71 LYS A O 1
ATOM 553 N N . ARG A 1 72 ? -12.642 -8.254 11.397 1.00 75.06 72 ARG A N 1
ATOM 554 C CA . ARG A 1 72 ? -14.012 -8.611 11.725 1.00 75.06 72 ARG A CA 1
ATOM 555 C C . ARG A 1 72 ? -14.729 -7.347 12.172 1.00 75.06 72 ARG A C 1
ATOM 557 O O . ARG A 1 72 ? -14.312 -6.711 13.125 1.00 75.06 72 ARG A O 1
ATOM 564 N N . GLN A 1 73 ? -15.793 -6.944 11.497 1.00 75.31 73 GLN A N 1
ATOM 565 C CA . GLN A 1 73 ? -16.542 -5.786 11.967 1.00 75.31 73 GLN A CA 1
ATOM 566 C C . GLN A 1 73 ? -17.208 -6.135 13.310 1.00 75.31 73 GLN A C 1
ATOM 568 O O . GLN A 1 73 ? -17.874 -7.170 13.388 1.00 75.31 73 GLN A O 1
ATOM 573 N N . PRO A 1 74 ? -16.992 -5.354 14.386 1.00 75.56 74 PRO A N 1
ATOM 574 C CA . PRO A 1 74 ? -17.718 -5.550 15.633 1.00 75.56 74 PRO A CA 1
ATOM 575 C C . PRO A 1 74 ? -19.208 -5.283 15.409 1.00 75.56 74 PRO A C 1
ATOM 577 O O . PRO A 1 74 ? -19.568 -4.392 14.639 1.00 75.56 74 PRO A O 1
ATOM 580 N N . ASP A 1 75 ? -20.075 -6.005 16.117 1.00 81.69 75 ASP A N 1
ATOM 581 C CA . ASP A 1 75 ? -21.498 -5.671 16.159 1.00 81.69 75 ASP A CA 1
ATOM 582 C C . ASP A 1 75 ? -21.703 -4.450 17.067 1.00 81.69 75 ASP A C 1
ATOM 584 O O . ASP A 1 75 ? -21.868 -4.553 18.287 1.00 81.69 75 ASP A O 1
ATOM 588 N N . PHE A 1 76 ? -21.637 -3.261 16.469 1.00 81.19 76 PHE A N 1
ATOM 589 C CA . PHE A 1 76 ? -21.769 -2.003 17.199 1.00 81.19 76 PHE A CA 1
ATOM 590 C C . PHE A 1 76 ? -23.147 -1.826 17.845 1.00 81.19 76 PHE A C 1
ATOM 592 O O . PHE A 1 76 ? -23.244 -1.148 18.870 1.00 81.19 76 PHE A O 1
ATOM 599 N N . ALA A 1 77 ? -24.194 -2.455 17.303 1.00 82.31 77 ALA A N 1
ATOM 600 C CA . ALA A 1 77 ? -25.534 -2.391 17.873 1.00 82.31 77 ALA A CA 1
ATOM 601 C C . ALA A 1 77 ? -25.600 -3.166 19.194 1.00 82.31 77 ALA A C 1
ATOM 603 O O . ALA A 1 77 ? -26.100 -2.636 20.191 1.00 82.31 77 ALA A O 1
ATOM 604 N N . LEU A 1 78 ? -25.033 -4.376 19.228 1.00 82.62 78 LEU A N 1
ATOM 605 C CA . LEU A 1 78 ? -24.910 -5.162 20.456 1.00 82.62 78 LEU A CA 1
ATOM 606 C C . LEU A 1 78 ? -24.026 -4.444 21.487 1.00 82.62 78 LEU A C 1
ATOM 608 O O . LEU A 1 78 ? -24.412 -4.288 22.644 1.00 82.62 78 LEU A O 1
ATOM 612 N N . MET A 1 79 ? -22.876 -3.916 21.061 1.00 83.62 79 MET A N 1
ATOM 613 C CA . MET A 1 79 ? -21.959 -3.195 21.954 1.00 83.62 79 MET A CA 1
ATOM 614 C C . MET A 1 79 ? -22.587 -1.929 22.549 1.00 83.62 79 MET A C 1
ATOM 616 O O . MET A 1 79 ? -22.348 -1.610 23.713 1.00 83.62 79 MET A O 1
ATOM 620 N N . HIS A 1 80 ? -23.423 -1.216 21.787 1.00 84.12 80 HIS A N 1
ATOM 621 C CA . HIS A 1 80 ? -24.157 -0.056 22.294 1.00 84.12 80 HIS A CA 1
ATOM 622 C C . HIS A 1 80 ? -25.177 -0.436 23.377 1.00 84.12 80 HIS A C 1
ATOM 624 O O . HIS A 1 80 ? -25.398 0.335 24.313 1.00 84.12 80 HIS A O 1
ATOM 630 N N . GLN A 1 81 ? -25.796 -1.615 23.273 1.00 85.75 81 GLN A N 1
ATOM 631 C CA . GLN A 1 81 ? -26.690 -2.128 24.312 1.00 85.75 81 GLN A CA 1
ATOM 632 C C . GLN A 1 81 ? -25.910 -2.518 25.569 1.00 85.75 81 GLN A C 1
ATOM 634 O O . GLN A 1 81 ? -26.288 -2.113 26.669 1.00 85.75 81 GLN A O 1
ATOM 639 N N . GLU A 1 82 ? -24.783 -3.213 25.412 1.00 85.25 82 GLU A N 1
ATOM 640 C CA . GLU A 1 82 ? -23.932 -3.606 26.537 1.00 85.25 82 GLU A CA 1
ATOM 641 C C . GLU A 1 82 ? -23.356 -2.388 27.276 1.00 85.25 82 GLU A C 1
ATOM 643 O O . GLU A 1 82 ? -23.370 -2.360 28.504 1.00 85.25 82 GLU A O 1
ATOM 648 N N . LEU A 1 83 ? -22.973 -1.313 26.572 1.00 86.38 83 LEU A N 1
ATOM 649 C CA . LEU A 1 83 ? -22.514 -0.058 27.194 1.00 86.38 83 LEU A CA 1
ATOM 650 C C . LEU A 1 83 ? -23.537 0.599 28.131 1.00 86.38 83 LEU A C 1
ATOM 652 O O . LEU A 1 83 ? -23.147 1.394 28.985 1.00 86.38 83 LEU A O 1
ATOM 656 N N . LYS A 1 84 ? -24.834 0.299 27.991 1.00 85.81 84 LYS A N 1
ATOM 657 C CA . LYS A 1 84 ? -25.875 0.825 28.892 1.00 85.81 84 LYS A CA 1
ATOM 658 C C . LYS A 1 84 ? -25.921 0.088 30.233 1.00 85.81 84 LYS A C 1
ATOM 660 O O . LYS A 1 84 ? -26.585 0.554 31.160 1.00 85.81 84 LYS A O 1
ATOM 665 N N . ARG A 1 85 ? -25.234 -1.051 30.366 1.00 87.44 85 ARG A N 1
ATOM 666 C CA . ARG A 1 85 ? -25.150 -1.810 31.621 1.00 87.44 85 ARG A CA 1
ATOM 667 C C . ARG A 1 85 ? -24.148 -1.156 32.574 1.00 87.44 85 ARG A C 1
ATOM 669 O O . ARG A 1 85 ? -23.116 -0.628 32.163 1.00 87.44 85 ARG A O 1
ATOM 676 N N . LYS A 1 86 ? -24.428 -1.214 33.881 1.00 83.00 86 LYS A N 1
ATOM 677 C CA . LYS A 1 86 ? -23.519 -0.681 34.910 1.00 83.00 86 LYS A CA 1
ATOM 678 C C . LYS A 1 86 ? -22.150 -1.366 34.825 1.00 83.00 86 LYS A C 1
ATOM 680 O O . LYS A 1 86 ? -22.075 -2.587 34.876 1.00 83.00 86 LYS A O 1
ATOM 685 N N . 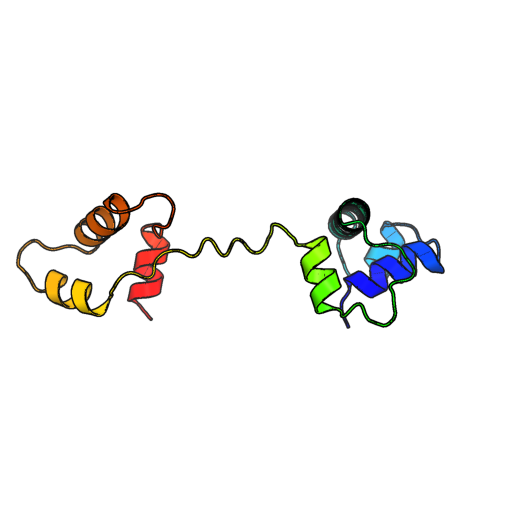GLY A 1 87 ? -21.089 -0.563 34.749 1.00 82.56 87 GLY A N 1
ATOM 686 C CA . GLY A 1 87 ? -19.699 -1.034 34.736 1.00 82.56 87 GLY A CA 1
ATOM 687 C C . GLY A 1 87 ? -19.141 -1.379 33.353 1.00 82.56 87 GLY A C 1
ATOM 688 O O . GLY A 1 87 ? -17.945 -1.640 33.247 1.00 82.56 87 GLY A O 1
ATOM 689 N N . MET A 1 88 ? -19.955 -1.335 32.293 1.00 87.12 88 MET A N 1
ATOM 690 C CA . MET A 1 88 ? -19.471 -1.577 30.936 1.00 87.12 88 MET A CA 1
ATOM 691 C C . MET A 1 88 ? -18.751 -0.350 30.374 1.00 87.12 88 MET A C 1
ATOM 693 O O . MET A 1 88 ? -19.216 0.784 30.488 1.00 87.12 88 MET A O 1
ATOM 697 N N . THR A 1 89 ? -17.600 -0.581 29.743 1.00 87.06 89 THR A N 1
ATOM 698 C CA . THR A 1 89 ? -16.802 0.463 29.087 1.00 87.06 89 THR A CA 1
ATOM 699 C C . THR A 1 89 ? -16.423 0.031 27.676 1.00 87.06 89 THR A C 1
ATOM 701 O O . THR A 1 89 ? -16.330 -1.160 27.381 1.00 87.06 89 THR A O 1
ATOM 704 N N . LYS A 1 90 ? -16.155 1.000 26.791 1.00 85.00 90 LYS A N 1
ATOM 705 C CA . LYS A 1 90 ? -15.698 0.713 25.419 1.00 85.00 90 LYS A CA 1
ATOM 706 C C . LYS A 1 90 ? -14.407 -0.104 25.406 1.00 85.00 90 LYS A C 1
ATOM 708 O O . LYS A 1 90 ? -14.225 -0.934 24.525 1.00 85.00 90 LYS A O 1
ATOM 713 N N . LEU A 1 91 ? -13.531 0.130 26.385 1.00 87.25 91 LEU A N 1
ATOM 714 C CA . LEU A 1 91 ? -12.287 -0.612 26.547 1.00 87.25 91 LEU A CA 1
ATOM 715 C C . LEU A 1 91 ? -12.555 -2.086 26.861 1.00 87.25 91 LEU A C 1
ATOM 717 O O . LEU A 1 91 ? -11.959 -2.942 26.218 1.00 87.25 91 LEU A O 1
ATOM 721 N N . LEU A 1 92 ? -13.472 -2.366 27.793 1.00 88.06 92 LEU A N 1
ATOM 722 C CA . LEU A 1 92 ? -13.831 -3.731 28.178 1.00 88.06 92 LEU A CA 1
ATOM 723 C C . LEU A 1 92 ? -14.449 -4.496 26.999 1.00 88.06 92 LEU A C 1
ATOM 725 O O . LEU A 1 92 ? -13.990 -5.580 26.662 1.00 88.06 92 LEU A O 1
ATOM 729 N N . LEU A 1 93 ? -15.402 -3.884 26.292 1.00 86.56 93 LEU A N 1
ATOM 730 C CA . LEU A 1 93 ? -16.029 -4.511 25.125 1.00 86.56 93 LEU A CA 1
ATOM 731 C C . LEU A 1 93 ? -15.043 -4.715 23.966 1.00 86.56 93 LEU A C 1
ATOM 733 O O . LEU A 1 93 ? -15.131 -5.702 23.241 1.00 86.56 93 LEU A O 1
ATOM 737 N N . TRP A 1 94 ? -14.089 -3.797 23.781 1.00 89.06 94 TRP A N 1
ATOM 738 C CA . TRP A 1 94 ? -13.009 -3.979 22.812 1.00 89.06 94 TRP A CA 1
ATOM 739 C C . TRP A 1 94 ? -12.062 -5.118 23.210 1.00 89.06 94 TRP A C 1
ATOM 741 O O . TRP A 1 94 ? -11.628 -5.860 22.332 1.00 89.06 94 TRP A O 1
ATOM 751 N N . GLN A 1 95 ? -11.747 -5.270 24.501 1.00 87.62 95 GLN A N 1
ATOM 752 C CA . GLN A 1 95 ? -10.931 -6.379 25.003 1.00 87.62 95 GLN A CA 1
ATOM 753 C C . GLN A 1 95 ? -11.620 -7.719 24.743 1.00 87.62 95 GLN A C 1
ATOM 755 O O . GLN A 1 95 ? -11.015 -8.574 24.108 1.00 87.62 95 GLN A O 1
ATOM 760 N N . GLU A 1 96 ? -12.897 -7.859 25.108 1.00 86.94 96 GLU A N 1
ATOM 761 C CA . GLU A 1 96 ? -13.678 -9.075 24.836 1.00 86.94 96 GLU A CA 1
ATOM 762 C C . GLU A 1 96 ? -13.774 -9.364 23.335 1.00 86.94 96 GLU A C 1
ATOM 764 O O . GLU A 1 96 ? -13.534 -10.483 22.885 1.00 86.94 96 GLU A O 1
ATOM 769 N N . TYR A 1 97 ? -1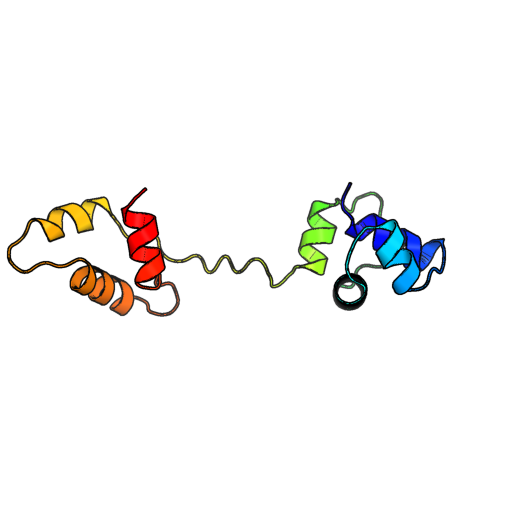4.046 -8.334 22.528 1.00 84.56 97 TYR A N 1
ATOM 770 C CA . TYR A 1 97 ? -14.021 -8.445 21.074 1.00 84.56 97 TYR A CA 1
ATOM 771 C C . TYR A 1 97 ? -12.650 -8.928 20.578 1.00 84.56 97 TYR A C 1
ATOM 773 O O . TYR A 1 97 ? -12.592 -9.814 19.731 1.00 84.56 97 TYR A O 1
ATOM 781 N N . ARG A 1 98 ? -11.546 -8.362 21.068 1.00 86.50 98 ARG A N 1
ATOM 782 C CA . ARG A 1 98 ? -10.194 -8.698 20.610 1.00 86.50 98 ARG A CA 1
ATOM 783 C C . ARG A 1 98 ? -9.786 -10.108 21.028 1.00 86.50 98 ARG A C 1
ATOM 785 O O . ARG A 1 98 ? -9.127 -10.786 20.245 1.00 86.50 98 ARG A O 1
ATOM 792 N N . ASP A 1 99 ? -10.179 -10.534 22.220 1.00 86.19 99 ASP A N 1
ATOM 793 C CA . ASP A 1 99 ? -9.805 -11.830 22.784 1.00 86.19 99 ASP A CA 1
ATOM 794 C C . ASP A 1 99 ? -10.470 -13.004 22.041 1.00 86.19 99 ASP A C 1
ATOM 796 O O . ASP A 1 99 ? -9.921 -14.103 22.035 1.00 86.19 99 ASP A O 1
ATOM 800 N N . LEU A 1 100 ? -11.579 -12.767 21.325 1.00 83.31 100 LEU A N 1
ATOM 801 C CA . LEU A 1 100 ? -12.180 -13.760 20.420 1.00 83.31 100 LEU A CA 1
ATOM 802 C C . LEU A 1 100 ? -11.276 -14.115 19.230 1.00 83.31 100 LEU A C 1
ATOM 804 O O . LEU A 1 100 ? -11.214 -15.275 18.834 1.00 83.31 100 LEU A O 1
ATOM 808 N N . ASP A 1 101 ? -10.611 -13.122 18.633 1.00 80.31 101 ASP A N 1
ATOM 809 C CA . ASP A 1 101 ? -9.630 -13.342 17.566 1.00 80.31 101 ASP A CA 1
ATOM 810 C C . ASP A 1 101 ? -8.714 -12.123 17.400 1.00 80.31 101 ASP A C 1
ATOM 812 O O . ASP A 1 101 ? -9.060 -11.123 16.762 1.00 80.31 101 ASP A O 1
ATOM 816 N N . THR A 1 102 ? -7.505 -12.228 17.946 1.00 78.50 102 THR A N 1
ATOM 817 C CA . THR A 1 102 ? -6.511 -11.149 17.915 1.00 78.50 102 THR A CA 1
ATOM 818 C C . THR A 1 102 ? -5.947 -10.890 16.514 1.00 78.50 102 THR A C 1
ATOM 820 O O . THR A 1 102 ? -5.460 -9.786 16.253 1.00 78.50 102 THR A O 1
ATOM 823 N N . ALA A 1 103 ? -6.032 -11.859 15.591 1.00 76.19 103 ALA A N 1
ATOM 824 C CA . ALA A 1 103 ? -5.468 -11.744 14.246 1.00 76.19 103 ALA A CA 1
ATOM 825 C C . ALA A 1 103 ? -6.335 -10.874 13.318 1.00 76.19 103 ALA A C 1
ATOM 827 O O . ALA A 1 103 ? -5.8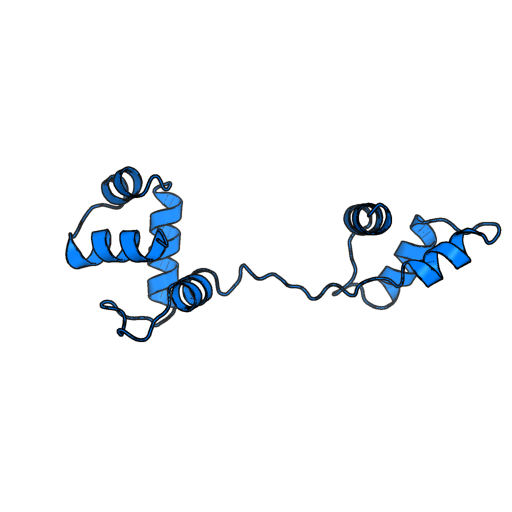04 -10.165 12.453 1.00 76.19 103 ALA A O 1
ATOM 828 N N . THR A 1 104 ? -7.656 -10.889 13.521 1.00 78.69 104 THR A N 1
ATOM 829 C CA . THR A 1 104 ? -8.630 -10.088 12.757 1.00 78.69 104 THR A CA 1
ATOM 830 C C . THR A 1 104 ? -9.234 -8.933 13.561 1.00 78.69 104 THR A C 1
ATOM 832 O O . THR A 1 104 ? -10.042 -8.163 13.036 1.00 78.69 104 THR A O 1
ATOM 835 N N . ALA A 1 105 ? -8.824 -8.751 14.818 1.00 81.88 105 ALA A N 1
ATOM 836 C CA . ALA A 1 105 ? -9.295 -7.659 15.655 1.00 81.88 105 ALA A CA 1
ATOM 837 C C . ALA A 1 105 ? -8.860 -6.268 15.149 1.00 81.88 105 ALA A C 1
ATOM 839 O O . ALA A 1 105 ? -7.731 -6.048 14.703 1.00 81.88 105 ALA A O 1
ATOM 840 N N . TYR A 1 106 ? -9.753 -5.283 15.281 1.00 82.81 106 TYR A N 1
ATOM 841 C CA . TYR A 1 106 ? -9.387 -3.873 15.202 1.00 82.81 106 TYR A CA 1
ATOM 842 C C . TYR A 1 106 ? -8.539 -3.464 16.410 1.00 82.81 106 TYR A C 1
ATOM 844 O O . TYR A 1 106 ? -8.765 -3.920 17.531 1.00 82.81 106 TYR A O 1
ATOM 852 N N . GLY A 1 107 ? -7.580 -2.560 16.195 1.00 83.94 107 GLY A N 1
ATOM 853 C CA . GLY A 1 107 ? -6.922 -1.862 17.301 1.00 83.94 107 GLY A CA 1
ATOM 854 C C . GLY A 1 107 ? -7.895 -0.899 17.986 1.00 83.94 107 GLY A C 1
ATOM 855 O O . GLY A 1 107 ? -8.855 -0.456 17.361 1.00 83.94 107 GLY A O 1
ATOM 856 N N . TYR A 1 108 ? -7.640 -0.547 19.248 1.00 83.25 108 TYR A N 1
ATOM 857 C CA . TYR A 1 108 ? -8.556 0.277 20.050 1.00 83.25 108 TYR A CA 1
ATOM 858 C C . TYR A 1 108 ? -8.905 1.628 19.396 1.00 83.25 108 TYR A C 1
ATOM 860 O O . TYR A 1 108 ? -10.064 2.035 19.401 1.00 83.25 108 TYR A O 1
ATOM 868 N N . THR A 1 109 ? -7.931 2.293 18.766 1.00 83.81 109 THR A N 1
ATOM 869 C CA . THR A 1 109 ? -8.162 3.553 18.040 1.00 83.81 109 THR A CA 1
ATOM 870 C C . THR A 1 109 ? -9.116 3.361 16.862 1.00 83.81 109 THR A C 1
ATOM 872 O O . THR A 1 109 ? -10.122 4.054 16.779 1.00 83.81 109 THR A O 1
ATOM 875 N N . GLN A 1 110 ? -8.865 2.361 16.009 1.00 82.56 110 GLN A N 1
ATOM 876 C CA . GLN A 1 110 ? -9.739 2.049 14.869 1.00 82.56 110 GLN A CA 1
ATOM 877 C C . GLN A 1 110 ? -11.133 1.613 15.316 1.00 82.56 110 GLN A C 1
ATOM 879 O O . GLN A 1 110 ? -12.126 1.955 14.689 1.00 82.56 110 GLN A O 1
ATOM 884 N N . PHE A 1 111 ? -11.214 0.865 16.415 1.00 84.31 111 PHE A N 1
ATOM 885 C CA . PHE A 1 111 ? -12.481 0.492 17.026 1.00 84.31 111 PHE A CA 1
ATOM 886 C C . PHE A 1 111 ? -13.295 1.732 17.433 1.00 84.31 111 PHE A C 1
ATOM 888 O O . PHE A 1 111 ? -14.488 1.806 17.150 1.00 84.31 111 PHE A O 1
ATOM 895 N N . CYS A 1 112 ? -12.649 2.727 18.051 1.00 83.12 112 CYS A N 1
ATOM 896 C CA . CYS A 1 112 ? -13.301 3.983 18.415 1.00 83.12 112 CYS A CA 1
ATOM 897 C C . CYS A 1 112 ? -13.743 4.799 17.191 1.00 83.12 112 CYS A C 1
ATOM 899 O O . CYS A 1 112 ? -14.849 5.333 17.215 1.00 83.12 112 CYS A O 1
ATOM 901 N N . GLU A 1 113 ? -12.918 4.869 16.140 1.00 83.75 113 GLU A N 1
ATOM 902 C CA . GLU A 1 113 ? -13.252 5.554 14.880 1.00 83.75 113 GLU A CA 1
ATOM 903 C C . GLU A 1 113 ? -14.485 4.928 14.217 1.00 83.75 113 GLU A C 1
ATOM 905 O O . GLU A 1 113 ? -15.444 5.628 13.895 1.00 83.75 113 GLU A O 1
ATOM 910 N N . HIS A 1 114 ? -14.510 3.598 14.090 1.00 79.88 114 HIS A N 1
ATOM 911 C CA . HIS A 1 114 ? -15.647 2.889 13.502 1.00 79.88 114 HIS A CA 1
ATOM 912 C C . HIS A 1 114 ? -16.931 2.997 14.337 1.00 79.88 114 HIS A C 1
ATOM 914 O O . HIS A 1 114 ? -18.014 2.929 13.774 1.00 79.88 114 HIS A O 1
ATOM 920 N N . TYR A 1 115 ? -16.827 3.182 15.656 1.00 76.56 115 TYR A N 1
ATOM 921 C CA . TYR A 1 115 ? -17.986 3.388 16.532 1.00 76.56 115 TYR A CA 1
ATOM 922 C C . TYR A 1 115 ? -18.564 4.815 16.451 1.00 76.56 115 TYR A C 1
ATOM 924 O O . TYR A 1 115 ? -19.690 5.046 16.883 1.00 76.56 115 TYR A O 1
ATOM 932 N N . GLN A 1 116 ? -17.789 5.799 15.983 1.00 68.19 116 GLN A N 1
ATOM 933 C CA . GLN A 1 116 ? -18.221 7.202 15.892 1.00 68.19 116 GLN A CA 1
ATOM 934 C C . GLN A 1 116 ? -18.934 7.554 14.578 1.00 68.19 116 GLN A C 1
ATOM 936 O O . GLN A 1 116 ? -19.447 8.667 14.475 1.00 68.19 116 GLN A O 1
ATOM 941 N N . THR A 1 117 ? -18.941 6.644 13.599 1.00 52.06 117 THR A N 1
ATOM 942 C CA . THR A 1 117 ? -19.565 6.847 12.279 1.00 52.06 117 THR A CA 1
ATOM 943 C C . THR A 1 117 ? -20.972 6.269 12.264 1.00 52.06 117 THR A C 1
ATOM 945 O O . THR A 1 117 ? -21.863 6.929 11.689 1.00 52.06 117 THR A O 1
#

pLDDT: mean 80.85, std 9.88, range [48.5, 90.56]

Radius of gyration: 22.4 Å; chains: 1; bounding box: 43×28×60 Å

Organism: NCBI:txid1834037

InterPro domains:
  IPR017895 Helix-turn-helix, IS408/IS1162 transposase-type [PS50532] (4-83)